Protein AF-A0A7X7EAP0-F1 (afdb_monomer)

pLDDT: mean 94.27, std 4.61, range [60.12, 98.56]

Solvent-accessible surface area (backbone atoms only — not comparable to full-atom values): 9628 Å² total; per-residue (Å²): 131,89,85,70,54,80,52,64,42,66,68,52,45,73,77,35,72,84,71,82,84,89,86,84,89,82,75,98,74,84,81,44,77,55,53,72,67,59,54,48,50,37,53,52,19,35,49,50,40,50,75,74,50,54,79,93,46,47,72,67,37,67,63,43,28,54,51,40,50,54,33,44,75,74,72,43,54,41,88,78,58,58,55,70,37,53,51,52,49,54,38,27,57,73,69,45,78,81,82,87,80,24,37,62,58,43,53,33,50,26,52,12,45,67,65,49,38,81,62,85,87,79,68,74,93,73,54,92,62,63,48,69,51,67,83,54,79,43,79,51,87,40,62,55,91,97,53,88,57,82,41,55,51,72,98

Radius of gyration: 16.99 Å; Cα c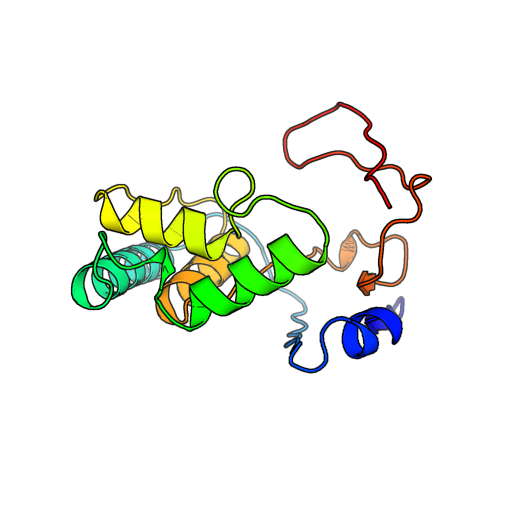ontacts (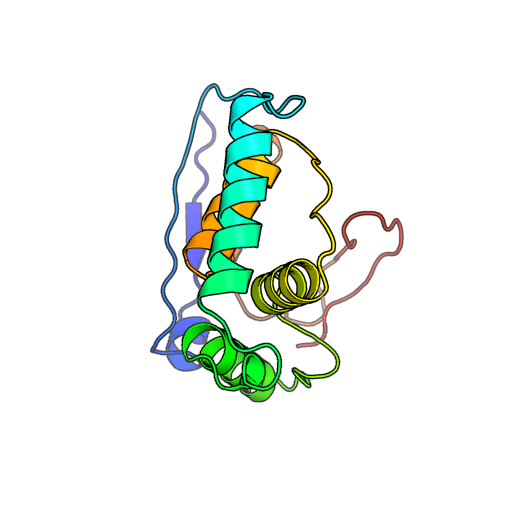8 Å, |Δi|>4): 165; chains: 1; bounding box: 39×38×49 Å

Sequence (155 aa):
MQHYSYSVSPDIFERFPGYVRGVVIAHDVTNGPSPADLVQLMREAEESVRARVDPQQIAEEPRIKSWREAYRAFGAKPSEYRSSVEAMARRALRGDQLPSISALVDLGNVMSLRHLLPAGAHAIDLLNGDIELRLATGEEDFVAFGSEELEHPLP

Secondary structure (DSSP, 8-state):
-----EEE-HHHHHH-TT---------S----SPPHHHHHHHHHHHHHHHHHS-TTTTTTSHHHHHHHHHHHHTT--TTTS--HHHHHHHHHHTTPPPPP--HHHHHHHHHHHHHT-------GGG-SS-EEE----S---EE-TT---EE----

Mean predicted aligned error: 3.64 Å

Foldseek 3Di:
DDDAAEEEDVVCCVLVVPDDDDDDDDPPDDKAFADPVLLVLQVVLLVVLLVPPDLVCLCVPPLQVSVCVVCVSVPHHCVVVPDPLSVLSNCSNVVHGDDGDIHVVSNQSSCCSNPVHHDDDDDPVPDPHYHYHDDFPQPDFDADVPGPDTGGDDD

Structure (mmCIF, N/CA/C/O backbone):
data_AF-A0A7X7EAP0-F1
#
_entry.id   AF-A0A7X7EAP0-F1
#
loop_
_atom_site.group_PDB
_atom_site.id
_atom_site.type_symbol
_atom_site.label_atom_id
_atom_site.label_alt_id
_atom_site.label_comp_id
_atom_site.label_asym_id
_atom_site.label_entity_id
_atom_site.label_seq_id
_atom_site.pdbx_PDB_ins_code
_atom_site.Cartn_x
_atom_site.Cartn_y
_atom_site.Cartn_z
_atom_site.occupancy
_atom_site.B_iso_or_equiv
_atom_site.auth_seq_id
_atom_site.auth_comp_id
_atom_site.auth_asym_id
_atom_site.auth_atom_id
_atom_site.pdbx_PDB_model_num
ATOM 1 N N . MET A 1 1 ? 2.384 2.555 -29.711 1.00 60.12 1 MET A N 1
ATOM 2 C CA . MET A 1 1 ? 2.295 2.482 -28.239 1.00 60.12 1 MET A CA 1
ATOM 3 C C . MET A 1 1 ? 3.468 1.662 -27.759 1.00 60.12 1 MET A C 1
ATOM 5 O O . MET A 1 1 ? 3.753 0.651 -28.389 1.00 60.12 1 MET A O 1
ATOM 9 N N . GLN A 1 2 ? 4.174 2.111 -26.724 1.00 68.12 2 GLN A N 1
ATOM 10 C CA . GLN A 1 2 ? 5.086 1.216 -26.014 1.00 68.12 2 GLN A CA 1
ATOM 11 C C . GLN A 1 2 ? 4.233 0.177 -25.277 1.00 68.12 2 GLN A C 1
ATOM 13 O O . GLN A 1 2 ? 3.155 0.504 -24.782 1.00 68.12 2 GLN A O 1
ATOM 18 N N . HIS A 1 3 ? 4.660 -1.080 -25.308 1.00 79.44 3 HIS A N 1
ATOM 19 C CA . HIS A 1 3 ? 4.011 -2.162 -24.578 1.00 79.44 3 HIS A CA 1
ATOM 20 C C . HIS A 1 3 ? 4.833 -2.394 -23.317 1.00 79.44 3 HIS A C 1
ATOM 22 O O . HIS A 1 3 ? 6.015 -2.700 -23.433 1.00 79.44 3 HIS A O 1
ATOM 28 N N . TYR A 1 4 ? 4.206 -2.246 -22.154 1.00 86.75 4 TYR A N 1
ATOM 29 C CA . TYR A 1 4 ? 4.800 -2.607 -20.872 1.00 86.75 4 TYR A CA 1
ATOM 30 C C . TYR A 1 4 ? 4.184 -3.913 -20.392 1.00 86.75 4 TYR A C 1
ATOM 32 O O . TYR A 1 4 ? 2.968 -4.110 -20.503 1.00 86.75 4 TYR A O 1
ATOM 40 N N . SER A 1 5 ? 5.010 -4.793 -19.846 1.00 91.62 5 SER A N 1
ATOM 41 C CA . SER A 1 5 ? 4.551 -5.959 -19.108 1.00 91.62 5 SER A CA 1
ATOM 42 C C . SER A 1 5 ? 4.492 -5.659 -17.606 1.00 91.62 5 SER A C 1
ATOM 44 O O . SER A 1 5 ? 5.225 -4.819 -17.078 1.00 91.62 5 SER A O 1
ATOM 46 N N . TYR A 1 6 ? 3.554 -6.317 -16.925 1.00 93.75 6 TYR A N 1
ATOM 47 C CA . TYR A 1 6 ? 3.476 -6.345 -15.469 1.00 93.75 6 TYR A CA 1
ATOM 48 C C . TYR A 1 6 ? 3.592 -7.799 -15.022 1.00 93.75 6 TYR A C 1
ATOM 50 O O . TYR A 1 6 ? 2.731 -8.614 -15.369 1.00 93.75 6 TYR A O 1
ATOM 58 N N . SER A 1 7 ? 4.626 -8.122 -14.252 1.00 95.81 7 SER A N 1
ATOM 59 C CA . SER A 1 7 ? 4.870 -9.466 -13.734 1.00 95.81 7 SER A CA 1
ATOM 60 C C . SER A 1 7 ? 5.062 -9.472 -12.217 1.00 95.81 7 SER A C 1
ATOM 62 O O . SER A 1 7 ? 5.301 -8.458 -11.558 1.00 95.81 7 SER A O 1
ATOM 64 N N . VAL A 1 8 ? 4.923 -10.661 -11.642 1.00 97.12 8 VAL A N 1
ATOM 65 C CA . VAL A 1 8 ? 5.332 -10.964 -10.273 1.00 97.12 8 VAL A CA 1
ATOM 66 C C . VAL A 1 8 ? 6.234 -12.182 -10.378 1.00 97.12 8 VAL A C 1
ATOM 68 O O . VAL A 1 8 ? 5.819 -13.188 -10.958 1.00 97.12 8 VAL A O 1
ATOM 71 N N . SER A 1 9 ? 7.453 -12.082 -9.851 1.00 97.50 9 SER A N 1
ATOM 72 C CA . SER A 1 9 ? 8.419 -13.177 -9.893 1.00 97.50 9 SER A CA 1
ATOM 73 C C . SER A 1 9 ? 7.839 -14.433 -9.217 1.00 97.50 9 SER A C 1
ATOM 75 O O . SER A 1 9 ? 7.209 -14.310 -8.158 1.00 97.50 9 SER A O 1
ATOM 77 N N . PRO A 1 10 ? 8.052 -15.641 -9.781 1.00 97.12 10 PRO A N 1
ATOM 78 C CA . PRO A 1 10 ? 7.636 -16.903 -9.167 1.00 97.12 10 PRO A CA 1
ATOM 79 C C . PRO A 1 10 ? 8.084 -17.053 -7.707 1.00 97.12 10 PRO A C 1
ATOM 81 O O . PRO A 1 10 ? 7.294 -17.509 -6.880 1.00 97.12 10 PRO A O 1
ATOM 84 N N . ASP A 1 11 ? 9.281 -16.566 -7.367 1.00 95.81 11 ASP A N 1
ATOM 85 C CA . ASP A 1 11 ? 9.861 -16.622 -6.018 1.00 95.81 11 ASP A CA 1
ATOM 86 C C . ASP A 1 11 ? 8.958 -15.962 -4.961 1.00 95.81 11 ASP A C 1
ATOM 88 O O . ASP A 1 11 ? 8.929 -16.365 -3.794 1.00 95.81 11 ASP A O 1
ATOM 92 N N . ILE A 1 12 ? 8.175 -14.949 -5.359 1.00 96.56 12 ILE A N 1
ATOM 93 C CA . ILE A 1 12 ? 7.208 -14.294 -4.473 1.00 96.56 12 ILE A CA 1
ATOM 94 C C . ILE A 1 12 ? 6.082 -15.257 -4.108 1.00 96.56 12 ILE A C 1
ATOM 96 O O . ILE A 1 12 ? 5.681 -15.293 -2.949 1.00 96.56 12 ILE A O 1
ATOM 100 N N . PHE A 1 13 ? 5.582 -16.053 -5.052 1.00 96.44 13 PHE A N 1
ATOM 101 C CA . PHE A 1 13 ? 4.530 -17.035 -4.783 1.00 96.44 13 PHE A CA 1
ATOM 102 C C . PHE A 1 13 ? 5.065 -18.270 -4.058 1.00 96.44 13 PHE A C 1
ATOM 104 O O . PHE A 1 13 ? 4.348 -18.852 -3.249 1.00 96.44 13 PHE A O 1
ATOM 111 N N . GLU A 1 14 ? 6.323 -18.646 -4.287 1.00 95.31 14 GLU A N 1
ATOM 112 C CA . GLU A 1 14 ? 6.978 -19.700 -3.508 1.00 95.31 14 GLU A CA 1
ATOM 113 C C . GLU A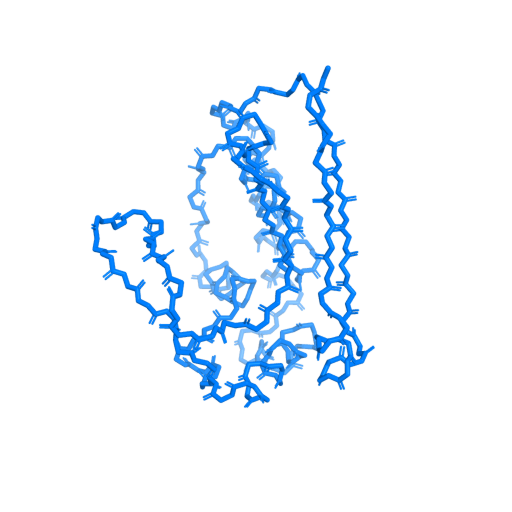 1 14 ? 7.111 -19.299 -2.034 1.00 95.31 14 GLU A C 1
ATOM 115 O O . GLU A 1 14 ? 6.780 -20.077 -1.137 1.00 95.31 14 GLU A O 1
ATOM 120 N N . ARG A 1 15 ? 7.536 -18.056 -1.769 1.00 94.06 15 ARG A N 1
ATOM 121 C CA . ARG A 1 15 ? 7.701 -17.535 -0.405 1.00 94.06 15 ARG A CA 1
ATOM 122 C C . ARG A 1 15 ? 6.380 -17.123 0.247 1.00 94.06 15 ARG A C 1
ATOM 124 O O . ARG A 1 15 ? 6.216 -17.276 1.458 1.00 94.06 15 ARG A O 1
ATOM 131 N N . PHE A 1 16 ? 5.437 -16.609 -0.538 1.00 95.38 16 PHE A N 1
ATOM 132 C CA . PHE A 1 16 ? 4.137 -16.106 -0.095 1.00 95.38 16 PHE A CA 1
ATOM 133 C C . PHE A 1 16 ? 3.000 -16.695 -0.952 1.00 95.38 16 PHE A C 1
ATOM 135 O O . PHE A 1 16 ? 2.379 -15.976 -1.737 1.00 95.38 16 PHE A O 1
ATOM 142 N N . PRO A 1 17 ? 2.654 -17.984 -0.779 1.00 94.69 17 PRO A N 1
ATOM 143 C CA . PRO A 1 17 ? 1.675 -18.658 -1.639 1.00 94.69 17 PRO A CA 1
ATOM 144 C C . PRO A 1 17 ? 0.262 -18.064 -1.585 1.00 94.69 17 PRO A C 1
ATOM 146 O O . PRO A 1 17 ? -0.531 -18.257 -2.501 1.00 94.69 17 PRO A O 1
ATOM 149 N N . GLY A 1 18 ? -0.063 -17.330 -0.517 1.00 93.31 18 GLY A N 1
ATOM 150 C CA . GLY A 1 18 ? -1.323 -16.596 -0.386 1.00 93.31 18 GLY A CA 1
ATOM 151 C C . GLY A 1 18 ? -1.308 -15.188 -0.990 1.00 93.31 18 GLY A C 1
ATOM 152 O O . GLY A 1 18 ? -2.286 -14.461 -0.819 1.00 93.31 18 GLY A O 1
ATOM 153 N N . TYR A 1 19 ? -0.212 -14.760 -1.628 1.00 95.50 19 TYR A N 1
ATOM 154 C CA . TYR A 1 19 ? -0.116 -13.427 -2.214 1.00 95.50 19 TYR A CA 1
ATOM 155 C C . TYR A 1 19 ? -1.068 -13.284 -3.402 1.00 95.50 19 TYR A C 1
ATOM 157 O O . TYR A 1 19 ? -1.066 -14.085 -4.334 1.00 95.50 19 TYR A O 1
ATOM 165 N N . VAL A 1 20 ? -1.866 -12.218 -3.377 1.00 94.38 20 VAL A N 1
ATOM 166 C CA . VAL A 1 20 ? -2.788 -11.867 -4.455 1.00 94.38 20 VAL A CA 1
ATOM 167 C C . VAL A 1 20 ? -2.542 -10.419 -4.848 1.00 94.38 20 VAL A C 1
ATOM 169 O O . VAL A 1 20 ? -2.514 -9.529 -3.995 1.00 94.38 20 VAL A O 1
ATOM 172 N N . ARG A 1 21 ? -2.412 -10.175 -6.154 1.00 93.88 21 ARG A N 1
ATOM 173 C CA . ARG A 1 21 ? -2.267 -8.838 -6.731 1.00 93.88 21 ARG A CA 1
ATOM 174 C C . ARG A 1 21 ? -3.401 -8.560 -7.708 1.00 93.88 21 ARG A C 1
ATOM 176 O O . ARG A 1 21 ? -3.592 -9.294 -8.670 1.00 93.88 21 ARG A O 1
ATOM 183 N N . GLY A 1 22 ? -4.124 -7.471 -7.468 1.00 93.88 22 GLY A N 1
ATOM 184 C CA . GLY A 1 22 ? -5.005 -6.859 -8.459 1.00 93.88 22 GLY A CA 1
ATOM 185 C C . GLY A 1 22 ? -4.263 -5.763 -9.219 1.00 93.88 22 GLY A C 1
ATOM 186 O O . GLY A 1 22 ? -3.486 -5.016 -8.621 1.00 93.88 22 GLY A O 1
ATOM 187 N N . VAL A 1 23 ? -4.506 -5.659 -10.524 1.00 93.25 23 VAL A N 1
ATOM 188 C CA . VAL A 1 23 ? -3.970 -4.588 -11.372 1.00 93.25 23 VAL A CA 1
ATOM 189 C C . VAL A 1 23 ? -5.118 -3.974 -12.156 1.00 93.25 23 VAL A C 1
ATOM 191 O O . VAL A 1 23 ? -5.913 -4.685 -12.767 1.00 93.25 23 VAL A O 1
ATOM 194 N N . VAL A 1 24 ? -5.198 -2.647 -12.127 1.00 93.44 24 VAL A N 1
ATOM 195 C CA . VAL A 1 24 ? -6.113 -1.858 -12.951 1.00 93.44 24 VAL A CA 1
ATOM 196 C C . VAL A 1 24 ? -5.257 -0.920 -13.784 1.00 93.44 24 VAL A C 1
ATOM 198 O O . VAL A 1 24 ? -4.428 -0.196 -13.237 1.00 93.44 24 VAL A O 1
ATOM 201 N N . ILE A 1 25 ? -5.457 -0.949 -15.098 1.00 92.50 25 ILE A N 1
ATOM 202 C CA . ILE A 1 25 ? -4.795 -0.045 -16.035 1.00 92.50 25 ILE A CA 1
ATOM 203 C C . ILE A 1 25 ? -5.830 0.984 -16.474 1.00 92.50 25 ILE A C 1
ATOM 205 O O . ILE A 1 25 ? -6.886 0.622 -16.993 1.00 92.50 25 ILE A O 1
ATOM 209 N N . ALA A 1 26 ? -5.521 2.257 -16.256 1.00 92.31 26 ALA A N 1
ATOM 210 C CA . ALA A 1 26 ? -6.343 3.372 -16.692 1.00 92.31 26 ALA A CA 1
ATOM 211 C C . ALA A 1 26 ? -5.543 4.230 -17.675 1.00 92.31 26 ALA A C 1
ATOM 213 O O . ALA A 1 26 ? -4.380 4.539 -17.426 1.00 92.31 26 ALA A O 1
ATOM 214 N N . HIS A 1 27 ? -6.178 4.596 -18.784 1.00 92.06 27 HIS A N 1
ATOM 215 C CA . HIS A 1 27 ? -5.618 5.478 -19.805 1.00 92.06 27 HIS A CA 1
ATOM 216 C C . HIS A 1 27 ? -6.377 6.802 -19.796 1.00 92.06 27 HIS A C 1
ATOM 218 O O . HIS A 1 27 ? -7.513 6.855 -19.323 1.00 92.06 27 HIS A O 1
ATOM 224 N N . ASP A 1 28 ? -5.739 7.853 -20.310 1.00 92.56 28 ASP A N 1
ATOM 225 C CA . ASP A 1 28 ? -6.340 9.184 -20.455 1.00 92.56 28 ASP A CA 1
ATOM 226 C C . ASP A 1 28 ? -6.882 9.758 -19.132 1.00 92.56 28 ASP A C 1
ATOM 228 O O . ASP A 1 28 ? -7.875 10.486 -19.088 1.00 92.56 28 ASP A O 1
ATOM 232 N N . VAL A 1 29 ? -6.208 9.427 -18.026 1.00 92.50 29 VAL A N 1
ATOM 233 C CA . VAL A 1 29 ? -6.514 9.943 -16.690 1.00 92.50 29 VAL A CA 1
ATOM 234 C C . VAL A 1 29 ? -5.669 11.171 -16.380 1.00 92.50 29 VAL A C 1
ATOM 236 O O . VAL A 1 29 ? -4.483 11.227 -16.687 1.00 92.50 29 VAL A O 1
ATOM 239 N N . THR A 1 30 ? -6.273 12.158 -15.722 1.00 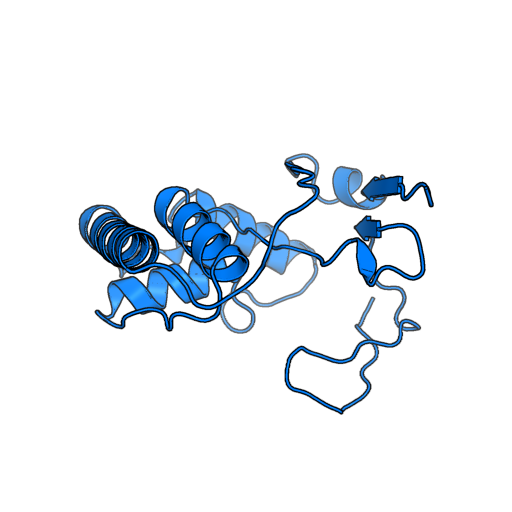90.56 30 THR A N 1
ATOM 240 C CA . THR A 1 30 ? -5.554 13.326 -15.200 1.00 90.56 30 THR A CA 1
ATOM 241 C C . THR A 1 30 ? -5.424 13.202 -13.690 1.00 90.56 30 THR A C 1
ATOM 243 O O . THR A 1 30 ? -6.424 13.019 -12.996 1.00 90.56 30 THR A O 1
ATOM 246 N N . ASN A 1 31 ? -4.202 13.329 -13.170 1.00 94.38 31 ASN A N 1
ATOM 247 C CA . ASN A 1 31 ? -3.963 13.370 -11.732 1.00 94.38 31 ASN A CA 1
ATOM 248 C C . ASN A 1 31 ? -3.802 14.821 -11.263 1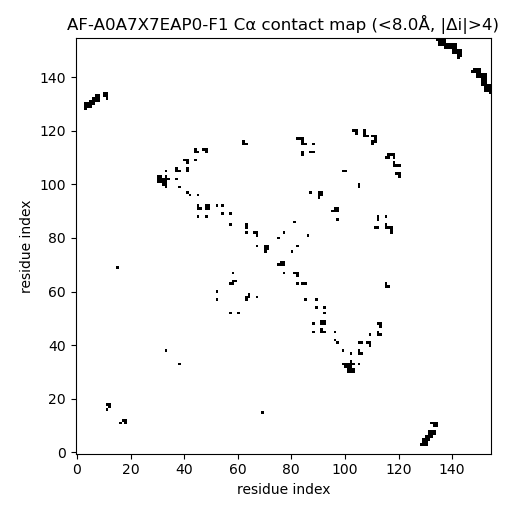.00 94.38 31 ASN A C 1
ATOM 250 O O . ASN A 1 31 ? -2.741 15.419 -11.422 1.00 94.38 31 ASN A O 1
ATOM 254 N N . GLY A 1 32 ? -4.874 15.393 -10.719 1.00 95.06 32 GLY A N 1
ATOM 255 C CA . GLY A 1 32 ? -4.897 16.751 -10.175 1.00 95.06 32 GLY A CA 1
ATOM 256 C C . GLY A 1 32 ? -5.249 16.780 -8.686 1.00 95.06 32 GLY A C 1
ATOM 257 O O . GLY A 1 32 ? -5.248 15.733 -8.031 1.00 95.06 32 GLY A O 1
ATOM 258 N N . PRO A 1 33 ? -5.579 17.963 -8.141 1.00 97.62 33 PRO A N 1
ATOM 259 C CA . PRO A 1 33 ? -6.149 18.081 -6.804 1.00 97.62 33 PRO A CA 1
ATOM 260 C C . PRO A 1 33 ? -7.396 17.207 -6.654 1.00 97.62 33 PRO A C 1
ATOM 262 O O . PRO A 1 33 ? -8.189 17.079 -7.589 1.00 97.62 33 PRO A O 1
ATOM 265 N N . SER A 1 34 ? -7.579 16.622 -5.475 1.00 97.75 34 SER A N 1
ATOM 266 C CA . SER A 1 34 ? -8.734 15.769 -5.204 1.00 97.75 34 SER A CA 1
ATOM 267 C C . SER A 1 34 ? -10.031 16.580 -5.182 1.00 97.75 34 SER A C 1
ATOM 269 O O . SER A 1 34 ? -10.117 17.579 -4.459 1.00 97.75 34 SER A O 1
ATOM 271 N N . PRO A 1 35 ? -11.059 16.156 -5.933 1.00 97.44 35 PRO A N 1
ATOM 272 C CA . PRO A 1 35 ? -12.393 16.735 -5.841 1.00 97.44 35 PRO A CA 1
ATOM 273 C C . PRO A 1 35 ? -12.985 16.617 -4.426 1.00 97.44 35 PRO A C 1
ATOM 275 O O . PRO A 1 35 ? -12.641 15.714 -3.661 1.00 97.44 35 PRO A O 1
ATOM 278 N N . ALA A 1 36 ? -13.884 17.537 -4.064 1.00 98.06 36 ALA A N 1
ATOM 279 C CA . ALA A 1 36 ? -14.433 17.616 -2.707 1.00 98.06 36 ALA A CA 1
ATOM 280 C C . ALA A 1 36 ? -15.217 16.356 -2.293 1.00 98.06 36 ALA A C 1
ATOM 282 O O . ALA A 1 36 ? -15.153 15.943 -1.138 1.00 98.06 36 ALA A O 1
ATOM 283 N N . ASP A 1 37 ? -15.918 15.726 -3.234 1.00 98.19 37 ASP A N 1
ATOM 284 C CA . ASP A 1 37 ? -16.607 14.451 -3.035 1.00 98.19 37 ASP A CA 1
ATOM 285 C C . ASP A 1 37 ? -15.620 13.306 -2.768 1.00 98.19 37 ASP A C 1
ATOM 287 O O . ASP A 1 37 ? -15.841 12.518 -1.854 1.00 98.19 37 ASP A O 1
ATOM 291 N N . LEU A 1 38 ? -14.483 13.249 -3.466 1.00 98.25 38 LEU A N 1
ATOM 292 C CA . LEU A 1 38 ? -13.434 12.268 -3.180 1.00 98.25 38 LEU A CA 1
ATOM 293 C C . LEU A 1 38 ? -12.823 12.465 -1.786 1.00 98.25 38 LEU A C 1
ATOM 295 O O . LEU A 1 38 ? -12.618 11.494 -1.053 1.00 98.25 38 LEU A O 1
ATOM 299 N N . VAL A 1 39 ? -12.570 13.714 -1.388 1.00 98.31 39 VAL A N 1
ATOM 300 C CA . VAL A 1 39 ? -12.100 14.016 -0.028 1.00 98.31 39 VAL A CA 1
ATOM 301 C C . VAL A 1 39 ? -13.144 13.583 1.003 1.00 98.31 39 VAL A C 1
ATOM 303 O O . VAL A 1 39 ? -12.786 12.979 2.013 1.00 98.31 39 VAL A O 1
ATOM 306 N N . GLN A 1 40 ? -14.431 13.810 0.736 1.00 98.44 40 GLN A N 1
ATOM 307 C CA . GLN A 1 40 ? -15.515 13.348 1.601 1.00 98.44 40 GLN A CA 1
ATOM 308 C C . GLN A 1 40 ? -15.549 11.814 1.712 1.00 98.44 40 GLN A C 1
ATOM 310 O O . GLN A 1 40 ? -15.622 11.289 2.823 1.00 98.44 40 GLN A O 1
ATOM 315 N N . LEU A 1 41 ? -15.377 11.081 0.604 1.00 98.56 41 LEU A N 1
ATOM 316 C CA . LEU A 1 41 ? -15.271 9.614 0.617 1.00 98.56 41 LEU A CA 1
ATOM 317 C C . LEU A 1 41 ? -14.082 9.125 1.462 1.00 98.56 41 LEU A C 1
ATOM 319 O O . LEU A 1 41 ? -14.160 8.051 2.066 1.00 98.56 41 LEU A O 1
ATOM 323 N N . MET A 1 42 ? -12.988 9.894 1.519 1.00 98.31 42 MET A N 1
ATOM 324 C CA . MET A 1 42 ? -11.843 9.605 2.388 1.00 98.31 42 MET A CA 1
ATOM 325 C C . MET A 1 42 ? -12.192 9.802 3.866 1.00 98.31 42 MET A C 1
ATOM 327 O O . MET A 1 42 ? -11.853 8.939 4.676 1.00 98.31 42 MET A O 1
ATOM 331 N N . ARG A 1 43 ? -12.938 10.858 4.218 1.00 98.38 43 ARG A N 1
ATOM 332 C CA . ARG A 1 43 ? -13.435 11.067 5.592 1.00 98.38 43 ARG A CA 1
ATOM 333 C C . ARG A 1 43 ? -14.376 9.952 6.037 1.00 98.38 43 ARG A C 1
ATOM 335 O O . ARG A 1 43 ? -14.209 9.405 7.125 1.00 98.38 43 ARG A O 1
ATOM 342 N N . GLU A 1 44 ? -15.280 9.526 5.165 1.00 98.38 44 GLU A N 1
ATOM 343 C CA . GLU A 1 44 ? -16.159 8.380 5.421 1.00 98.38 44 GLU A CA 1
ATOM 344 C C . GLU A 1 44 ? -15.372 7.074 5.598 1.00 98.38 44 GLU A C 1
ATOM 346 O O . GLU A 1 44 ? -15.707 6.242 6.442 1.00 98.38 44 GLU A O 1
ATOM 351 N N . ALA A 1 45 ? -14.298 6.871 4.828 1.00 98.38 45 ALA A N 1
ATOM 352 C CA . ALA A 1 45 ? -13.445 5.696 4.974 1.00 98.38 45 ALA A CA 1
ATOM 353 C C . ALA A 1 45 ? -12.703 5.687 6.325 1.00 98.38 45 ALA A C 1
ATOM 355 O O . ALA A 1 45 ? -12.604 4.639 6.965 1.00 98.38 45 ALA A O 1
ATOM 356 N N . GLU A 1 46 ? -12.231 6.845 6.793 1.00 98.50 46 GLU A N 1
ATOM 357 C CA . GLU A 1 46 ? -11.639 7.009 8.128 1.00 98.50 46 GLU A CA 1
ATOM 358 C C . GLU A 1 46 ? -12.654 6.727 9.244 1.00 98.50 46 GLU A C 1
ATOM 360 O O . GLU A 1 46 ? -12.338 6.053 10.225 1.00 98.50 46 GLU A O 1
ATOM 365 N N . GLU A 1 47 ? -13.885 7.227 9.112 1.00 98.00 47 GLU A N 1
ATOM 366 C CA . GLU A 1 47 ? -14.990 6.934 10.035 1.00 98.00 47 GLU A CA 1
ATOM 367 C C . GLU A 1 47 ? -15.353 5.449 10.043 1.00 98.00 47 GLU A C 1
ATOM 369 O O . GLU A 1 47 ? -15.489 4.858 11.112 1.00 98.00 47 GLU A O 1
ATOM 374 N N . SER A 1 48 ? -15.420 4.814 8.872 1.00 96.94 48 SER A N 1
ATOM 375 C CA . SER A 1 48 ? -15.671 3.378 8.753 1.00 96.94 48 SER A CA 1
ATOM 376 C C . SER A 1 48 ? -14.626 2.557 9.505 1.00 96.94 48 SER A C 1
ATOM 378 O O . SER A 1 48 ? -14.985 1.624 10.221 1.00 96.94 48 SER A O 1
ATOM 380 N N . VAL A 1 49 ? -13.339 2.910 9.390 1.00 97.75 49 VAL A N 1
ATOM 381 C CA . VAL A 1 49 ? -12.267 2.258 10.158 1.00 97.75 49 VAL A CA 1
ATOM 382 C C . VAL A 1 49 ? -12.470 2.466 11.659 1.00 97.75 49 VAL A C 1
ATOM 384 O O . VAL A 1 49 ? -12.438 1.486 12.399 1.00 97.75 49 VAL A O 1
ATOM 387 N N . ARG A 1 50 ? -12.747 3.700 12.104 1.00 96.88 50 ARG A N 1
ATOM 388 C CA . ARG A 1 50 ? -13.017 4.015 13.520 1.00 96.88 50 ARG A CA 1
ATOM 389 C C . ARG A 1 50 ? -14.204 3.244 14.097 1.00 96.88 50 ARG A C 1
ATOM 391 O O . ARG A 1 50 ? -14.172 2.879 15.264 1.00 96.88 50 ARG A O 1
ATOM 398 N N . ALA A 1 51 ? -15.230 2.993 13.291 1.00 96.00 51 ALA A N 1
ATOM 399 C CA . ALA A 1 51 ? -16.434 2.296 13.729 1.00 96.00 51 ALA A CA 1
ATOM 400 C C . ALA A 1 51 ? -16.261 0.772 13.837 1.00 96.00 51 ALA A C 1
ATOM 402 O O . ALA A 1 51 ? -16.987 0.138 14.599 1.00 96.00 51 ALA A O 1
ATOM 403 N N . ARG A 1 52 ? -15.347 0.170 13.061 1.00 95.50 52 ARG A N 1
ATOM 404 C CA . ARG A 1 52 ? -15.263 -1.297 12.913 1.00 95.50 52 ARG A CA 1
ATOM 405 C C . ARG A 1 52 ? -13.957 -1.933 13.375 1.00 95.50 52 ARG A C 1
ATOM 407 O O . ARG A 1 52 ? -13.898 -3.155 13.445 1.00 95.50 52 ARG A O 1
ATOM 414 N N . VAL A 1 53 ? -12.910 -1.146 13.619 1.00 96.00 53 VAL A N 1
ATOM 415 C CA . VAL A 1 53 ? -11.601 -1.650 14.051 1.00 96.00 53 VAL A CA 1
ATOM 416 C C . VAL A 1 53 ? -11.345 -1.209 15.482 1.00 96.00 53 VAL A C 1
ATOM 418 O O . VAL A 1 53 ? -11.350 -0.019 15.781 1.00 96.00 53 VAL A O 1
ATOM 421 N N . ASP A 1 54 ? -11.072 -2.174 16.353 1.00 95.38 54 ASP A N 1
ATOM 422 C CA . ASP A 1 54 ? -10.629 -1.911 17.717 1.00 95.38 54 ASP A CA 1
ATOM 423 C C . ASP A 1 54 ? -9.164 -1.398 17.693 1.00 95.38 54 ASP A C 1
ATOM 425 O O . ASP A 1 54 ? -8.266 -2.108 17.215 1.00 95.38 54 ASP A O 1
ATOM 429 N N . PRO A 1 55 ? -8.879 -0.176 18.195 1.00 93.81 55 PRO A N 1
ATOM 430 C CA . PRO A 1 55 ? -7.525 0.376 18.242 1.00 93.81 55 PRO A CA 1
ATOM 431 C C . PRO A 1 55 ? -6.508 -0.486 18.997 1.00 93.81 55 PRO A C 1
ATOM 433 O O . PRO A 1 55 ? -5.327 -0.503 18.631 1.00 93.81 55 PRO A O 1
ATOM 436 N N . GLN A 1 56 ? -6.940 -1.190 20.042 1.00 94.31 56 GLN A N 1
ATOM 437 C CA . GLN A 1 56 ? -6.113 -2.083 20.843 1.00 94.31 56 GLN A CA 1
ATOM 438 C C . GLN A 1 56 ? -5.843 -3.408 20.116 1.00 94.31 56 GLN A C 1
ATOM 440 O O . GLN A 1 56 ? -4.801 -4.023 20.350 1.00 94.31 56 GLN A O 1
ATOM 445 N N . GLN A 1 57 ? -6.723 -3.821 19.198 1.00 95.00 57 GLN A N 1
ATOM 446 C CA . GLN A 1 57 ? -6.622 -5.099 18.480 1.00 95.00 57 GLN A CA 1
ATOM 447 C C . GLN A 1 57 ? -6.243 -4.982 16.998 1.00 95.00 57 GLN A C 1
ATOM 449 O O . GLN A 1 57 ? -6.133 -5.998 16.322 1.00 95.00 57 GLN A O 1
ATOM 454 N N . ILE A 1 58 ? -5.953 -3.787 16.475 1.00 95.62 58 ILE A N 1
ATOM 455 C CA . ILE A 1 58 ? -5.578 -3.596 15.058 1.00 95.62 58 ILE A CA 1
ATOM 456 C C . ILE A 1 58 ? -4.422 -4.495 14.577 1.00 95.62 58 ILE A C 1
ATOM 458 O O . ILE A 1 58 ? -4.363 -4.839 13.403 1.00 95.62 58 ILE A O 1
ATOM 462 N N . ALA A 1 59 ? -3.492 -4.893 15.452 1.00 95.38 59 ALA A N 1
ATOM 463 C CA . ALA A 1 59 ? -2.413 -5.809 15.070 1.00 95.38 59 ALA A CA 1
ATOM 464 C C . ALA A 1 59 ? -2.902 -7.251 14.814 1.00 95.38 59 ALA A C 1
ATOM 466 O O . ALA A 1 59 ? -2.235 -7.986 14.086 1.00 95.38 59 ALA A O 1
ATOM 467 N N . GLU A 1 60 ? -4.042 -7.625 15.400 1.00 96.12 60 GLU A N 1
ATOM 468 C CA . GLU A 1 60 ? -4.701 -8.927 15.254 1.00 96.12 60 GLU A CA 1
ATOM 469 C C . GLU A 1 60 ? -5.829 -8.916 14.213 1.00 96.12 60 GLU A C 1
ATOM 471 O O . GLU A 1 60 ? -6.297 -9.987 13.830 1.00 96.12 60 GLU A O 1
ATOM 476 N N . GLU A 1 61 ? -6.234 -7.741 13.714 1.00 96.62 61 GLU A N 1
ATOM 477 C CA . GLU A 1 61 ? -7.151 -7.625 12.576 1.00 96.62 61 GLU A CA 1
ATOM 478 C C . GLU A 1 61 ? -6.623 -8.485 11.412 1.00 96.62 61 GLU A C 1
ATOM 480 O O . GLU A 1 61 ? -5.501 -8.235 10.955 1.00 96.62 61 GLU A O 1
ATOM 485 N N . PRO A 1 62 ? -7.385 -9.476 10.902 1.00 95.69 62 PRO A N 1
ATOM 486 C CA . PRO A 1 62 ? -6.856 -10.495 9.994 1.00 95.69 62 PRO A CA 1
ATOM 487 C C . PRO A 1 62 ? -6.106 -9.939 8.782 1.00 95.69 62 PRO A C 1
ATOM 489 O O . PRO A 1 62 ? -5.055 -10.456 8.406 1.00 95.69 62 PRO A O 1
ATOM 492 N N . ARG A 1 63 ? -6.611 -8.841 8.206 1.00 95.44 63 ARG A N 1
ATOM 493 C CA . ARG A 1 63 ? -6.010 -8.187 7.035 1.00 95.44 63 ARG A CA 1
ATOM 494 C C . ARG A 1 63 ? -4.697 -7.479 7.359 1.00 95.44 63 ARG A C 1
ATOM 496 O O . ARG A 1 63 ? -3.817 -7.411 6.515 1.00 95.44 63 ARG A O 1
ATOM 503 N N . ILE A 1 64 ? -4.549 -6.947 8.569 1.00 97.12 64 ILE A N 1
ATOM 504 C CA . ILE A 1 64 ? -3.295 -6.338 9.028 1.00 97.12 64 ILE A CA 1
ATOM 505 C C . ILE A 1 64 ? -2.307 -7.427 9.437 1.00 97.12 64 ILE A C 1
ATOM 507 O O . ILE A 1 64 ? -1.131 -7.374 9.073 1.00 97.12 64 ILE A O 1
ATOM 511 N N . LYS A 1 65 ? -2.789 -8.440 10.158 1.00 96.81 65 LYS A N 1
ATOM 512 C CA . LYS A 1 65 ? -1.991 -9.563 10.639 1.00 96.81 65 LYS A CA 1
ATOM 513 C C . LYS A 1 65 ? -1.283 -10.297 9.503 1.00 96.81 65 LYS A C 1
ATOM 515 O O . LYS A 1 65 ? -0.083 -10.533 9.628 1.00 96.81 65 LYS A O 1
ATOM 520 N N . SER A 1 66 ? -1.963 -10.551 8.382 1.00 95.69 66 SER A N 1
ATOM 521 C CA . SER A 1 66 ? -1.356 -11.196 7.208 1.00 95.69 66 SER A CA 1
ATOM 522 C C . SER A 1 66 ? -0.153 -10.413 6.668 1.00 95.69 66 SER A C 1
ATOM 524 O O . SER A 1 66 ? 0.884 -10.993 6.356 1.00 95.69 66 SER A O 1
ATOM 526 N N . TRP A 1 67 ? -0.238 -9.079 6.628 1.00 95.81 67 TRP A N 1
ATOM 527 C CA . TRP A 1 67 ? 0.895 -8.234 6.237 1.00 95.81 67 TRP A CA 1
ATOM 528 C C . TRP A 1 67 ? 2.005 -8.232 7.281 1.00 95.81 67 TRP A C 1
ATOM 530 O O . TRP A 1 67 ? 3.178 -8.293 6.924 1.00 95.81 67 TRP A O 1
ATOM 540 N N . ARG A 1 68 ? 1.668 -8.220 8.574 1.00 96.62 68 ARG A N 1
ATOM 541 C CA . ARG A 1 68 ? 2.676 -8.340 9.637 1.00 96.62 68 ARG A CA 1
ATOM 542 C C . ARG A 1 68 ? 3.409 -9.682 9.554 1.00 96.62 68 ARG A C 1
ATOM 544 O O . ARG A 1 68 ? 4.598 -9.742 9.843 1.00 96.62 68 ARG A O 1
ATOM 551 N N . GLU A 1 69 ? 2.730 -10.768 9.204 1.00 95.75 69 GLU A N 1
ATOM 552 C CA . GLU A 1 69 ? 3.346 -12.085 8.993 1.00 95.75 69 GLU A CA 1
ATOM 553 C C . GLU A 1 69 ? 4.264 -12.090 7.770 1.00 95.75 69 GLU A C 1
ATOM 555 O O . GLU A 1 69 ? 5.417 -12.499 7.899 1.00 95.75 69 GLU A O 1
ATOM 560 N N . ALA A 1 70 ? 3.817 -11.535 6.639 1.00 94.62 70 ALA A N 1
ATOM 561 C CA . ALA A 1 70 ? 4.660 -11.373 5.455 1.00 94.62 70 ALA A CA 1
ATOM 562 C C . ALA A 1 70 ? 5.940 -10.576 5.766 1.00 94.62 70 ALA A C 1
ATOM 564 O O . ALA A 1 70 ? 7.034 -11.026 5.439 1.00 94.62 70 ALA A O 1
ATOM 565 N N . TYR A 1 71 ? 5.818 -9.455 6.488 1.00 94.12 71 TYR A N 1
ATOM 566 C CA . TYR A 1 71 ? 6.958 -8.624 6.894 1.00 94.12 71 TYR A CA 1
ATOM 567 C C . TYR A 1 71 ? 7.957 -9.385 7.767 1.00 94.12 71 TYR A C 1
ATOM 569 O O . TYR A 1 71 ? 9.160 -9.323 7.519 1.00 94.12 71 TYR A O 1
ATOM 577 N N . ARG A 1 72 ? 7.474 -10.177 8.734 1.00 94.75 72 ARG A N 1
ATOM 578 C CA . ARG A 1 72 ? 8.350 -11.048 9.540 1.00 94.75 72 ARG A CA 1
ATOM 579 C C . ARG A 1 72 ? 9.060 -12.088 8.686 1.00 94.75 72 ARG A C 1
ATOM 581 O O . ARG A 1 72 ? 10.237 -12.347 8.909 1.00 94.75 72 ARG A O 1
ATOM 588 N N . ALA A 1 73 ? 8.361 -12.681 7.723 1.00 92.38 73 ALA A N 1
ATOM 589 C CA . ALA A 1 73 ? 8.917 -13.724 6.870 1.00 92.38 73 ALA A CA 1
ATOM 590 C C . ALA A 1 73 ? 10.035 -13.214 5.945 1.00 92.38 73 ALA A C 1
ATOM 592 O O . ALA A 1 73 ? 10.897 -14.008 5.564 1.00 92.38 73 ALA A O 1
ATOM 593 N N . PHE A 1 74 ? 10.075 -11.911 5.633 1.00 88.00 74 PHE A N 1
ATOM 594 C CA . PHE A 1 74 ? 11.221 -11.267 4.978 1.00 88.00 74 PHE A CA 1
ATOM 595 C C . PHE A 1 74 ? 12.186 -10.536 5.923 1.00 88.00 74 PHE A C 1
ATOM 597 O O . PHE A 1 74 ? 13.051 -9.801 5.470 1.00 88.00 74 PHE A O 1
ATOM 604 N N . GLY A 1 75 ? 12.098 -10.782 7.233 1.00 89.81 75 GLY A N 1
ATOM 605 C CA . GLY A 1 75 ? 13.069 -10.293 8.219 1.00 89.81 75 GLY A CA 1
ATOM 606 C C . GLY A 1 75 ? 12.792 -8.888 8.760 1.00 89.81 75 GLY A C 1
ATOM 607 O O . GLY A 1 75 ? 13.485 -8.441 9.674 1.00 89.81 75 GLY A O 1
ATOM 608 N N . ALA A 1 76 ? 11.751 -8.204 8.281 1.00 92.12 76 ALA A N 1
ATOM 609 C CA . ALA A 1 76 ? 11.342 -6.923 8.836 1.00 92.12 76 ALA A CA 1
ATOM 610 C C . ALA A 1 76 ? 10.600 -7.102 10.165 1.00 92.12 76 ALA A C 1
ATOM 612 O O . ALA A 1 76 ? 9.811 -8.029 10.365 1.00 92.12 76 ALA A O 1
ATOM 613 N N . LYS A 1 77 ? 10.796 -6.154 11.085 1.00 94.38 77 LYS A N 1
ATOM 614 C CA . LYS A 1 77 ? 10.015 -6.066 12.323 1.00 94.38 77 LYS A CA 1
ATOM 615 C C . LYS A 1 77 ? 8.746 -5.246 12.066 1.00 94.38 77 LYS A C 1
ATOM 617 O O . LYS A 1 77 ? 8.848 -4.026 11.947 1.00 94.38 77 LYS A O 1
ATOM 622 N N . PRO A 1 78 ? 7.533 -5.833 12.070 1.00 91.31 78 PRO A N 1
ATOM 623 C CA . PRO A 1 78 ? 6.316 -5.102 11.688 1.00 91.31 78 PRO A CA 1
ATOM 624 C C . PRO A 1 78 ? 5.890 -4.007 12.675 1.00 91.31 78 PRO A C 1
ATOM 626 O O . PRO A 1 78 ? 4.977 -3.228 12.415 1.00 91.31 78 PRO A O 1
ATOM 629 N N . SER A 1 79 ? 6.475 -3.982 13.873 1.00 89.88 79 SER A N 1
ATOM 630 C CA . SER A 1 79 ? 6.303 -2.885 14.829 1.00 89.88 79 SER A CA 1
ATOM 631 C C . SER A 1 79 ? 7.093 -1.634 14.440 1.00 89.88 79 SER A C 1
ATOM 633 O O . SER A 1 79 ? 6.649 -0.536 14.774 1.00 89.88 79 SER A O 1
ATOM 635 N N . GLU A 1 80 ? 8.226 -1.808 13.754 1.00 92.50 80 GLU A N 1
ATOM 636 C CA . GLU A 1 80 ? 9.116 -0.743 13.275 1.00 92.50 80 GLU A CA 1
ATOM 637 C C . GLU A 1 80 ? 8.738 -0.354 11.835 1.00 92.50 80 GLU A C 1
ATOM 639 O O . GLU A 1 80 ? 8.453 0.811 11.565 1.00 92.50 80 GLU A O 1
ATOM 644 N N . TYR A 1 81 ? 8.593 -1.345 10.950 1.00 90.88 81 TYR A N 1
ATOM 645 C CA . TYR A 1 81 ? 8.216 -1.179 9.545 1.00 90.88 81 TYR A CA 1
ATOM 646 C C . TYR A 1 81 ? 6.775 -1.638 9.330 1.00 90.88 81 TYR A C 1
ATOM 648 O O . TYR A 1 81 ? 6.501 -2.814 9.098 1.00 90.88 81 TYR A O 1
ATOM 656 N N . ARG A 1 82 ? 5.823 -0.714 9.455 1.00 94.25 82 ARG A N 1
ATOM 657 C CA . ARG A 1 82 ? 4.400 -1.018 9.246 1.00 94.25 82 ARG A CA 1
ATOM 658 C C . ARG A 1 82 ? 4.066 -1.026 7.760 1.00 94.25 82 ARG A C 1
ATOM 660 O O . ARG A 1 82 ? 4.588 -0.210 7.003 1.00 94.25 82 ARG A O 1
ATOM 667 N N . SER A 1 83 ? 3.128 -1.882 7.361 1.00 95.31 83 SER A N 1
ATOM 668 C CA . SER A 1 83 ? 2.493 -1.736 6.053 1.00 95.31 83 SER A CA 1
ATOM 669 C C . SER A 1 83 ? 1.755 -0.397 5.974 1.00 95.31 83 SER A C 1
ATOM 671 O O . SER A 1 83 ? 1.279 0.130 6.989 1.00 95.31 83 SER A O 1
ATOM 673 N N . SER A 1 84 ? 1.642 0.155 4.764 1.00 94.94 84 SER A N 1
ATOM 674 C CA . SER A 1 84 ? 0.966 1.439 4.536 1.00 94.94 84 SER A CA 1
ATOM 675 C C . SER A 1 84 ? -0.451 1.435 5.110 1.00 94.94 84 SER A C 1
ATOM 677 O O . SER A 1 84 ? -0.857 2.378 5.786 1.00 94.94 84 SER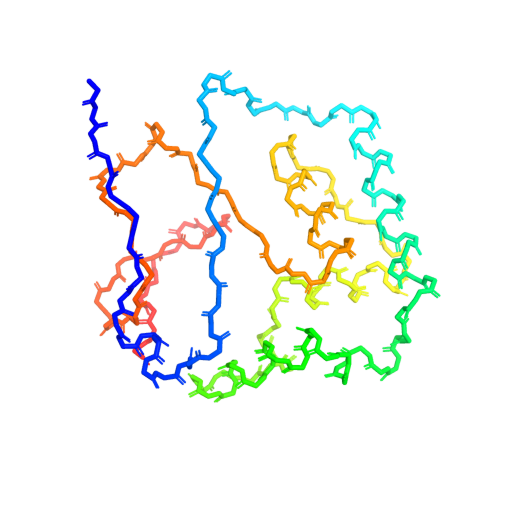 A O 1
ATOM 679 N N . VAL A 1 85 ? -1.182 0.336 4.927 1.00 96.75 85 VAL A N 1
ATOM 680 C CA . VAL A 1 85 ? -2.551 0.199 5.418 1.00 96.75 85 VAL A CA 1
ATOM 681 C C . VAL A 1 85 ? -2.650 0.139 6.943 1.00 96.75 85 VAL A C 1
ATOM 683 O O . VAL A 1 85 ? -3.559 0.749 7.506 1.00 96.75 85 VAL A O 1
ATOM 686 N N . GLU A 1 86 ? -1.699 -0.502 7.636 1.00 97.38 86 GLU A N 1
ATOM 687 C CA . GLU A 1 86 ? -1.659 -0.461 9.102 1.00 97.38 86 GLU A CA 1
ATOM 688 C C . GLU A 1 86 ? -1.373 0.967 9.588 1.00 97.38 86 GLU A C 1
ATOM 690 O O . GLU A 1 86 ? -2.030 1.457 10.509 1.00 97.38 86 GLU A O 1
ATOM 695 N N . ALA A 1 87 ? -0.417 1.659 8.960 1.00 96.44 87 ALA A N 1
ATOM 696 C CA . ALA A 1 87 ? -0.074 3.033 9.313 1.00 96.44 87 ALA A CA 1
ATOM 697 C C . ALA A 1 87 ? -1.261 3.994 9.112 1.00 96.44 87 ALA A C 1
ATOM 699 O O . ALA A 1 87 ? -1.563 4.791 10.005 1.00 96.44 87 ALA A O 1
ATOM 700 N N . MET A 1 88 ? -1.965 3.882 7.981 1.00 97.19 88 MET A N 1
ATOM 701 C CA . MET A 1 88 ? -3.155 4.680 7.668 1.00 97.19 88 MET A CA 1
ATOM 702 C C . MET A 1 88 ? -4.313 4.392 8.628 1.00 97.19 88 MET A C 1
ATOM 704 O O . MET A 1 88 ? -4.881 5.325 9.191 1.00 97.19 88 MET A O 1
ATOM 708 N N . ALA A 1 89 ? -4.630 3.119 8.880 1.00 97.62 89 ALA A N 1
ATOM 709 C CA . ALA A 1 89 ? -5.708 2.752 9.795 1.00 97.62 89 ALA A CA 1
ATOM 710 C C . ALA A 1 89 ? -5.425 3.236 11.226 1.00 97.62 89 ALA A C 1
ATOM 712 O O . ALA A 1 89 ? -6.297 3.816 11.868 1.00 97.62 89 ALA A O 1
ATOM 713 N N . ARG A 1 90 ? -4.183 3.100 11.714 1.00 97.19 90 ARG A N 1
ATOM 714 C CA . ARG A 1 90 ? -3.780 3.652 13.019 1.00 97.19 90 ARG A CA 1
ATOM 715 C C . ARG A 1 90 ? -3.904 5.170 13.082 1.00 97.19 90 ARG A C 1
ATOM 717 O O . ARG A 1 90 ? -4.239 5.689 14.141 1.00 97.19 90 ARG A O 1
ATOM 724 N N . ARG A 1 91 ? -3.602 5.880 11.990 1.00 97.06 91 ARG A N 1
ATOM 725 C CA . ARG A 1 91 ? -3.799 7.333 11.900 1.00 97.06 91 ARG A CA 1
ATOM 726 C C . ARG A 1 91 ? -5.281 7.679 12.064 1.00 97.06 91 ARG A C 1
ATOM 728 O O . ARG A 1 91 ? -5.612 8.406 12.995 1.00 97.06 91 ARG A O 1
ATOM 735 N N . ALA A 1 92 ? -6.157 7.047 11.285 1.00 97.38 92 ALA A N 1
ATOM 736 C CA . ALA A 1 92 ? -7.604 7.236 11.403 1.00 97.38 92 ALA A CA 1
ATOM 737 C C . ALA A 1 92 ? -8.133 6.924 12.819 1.00 97.38 92 ALA A C 1
ATOM 739 O O . ALA A 1 92 ? -8.923 7.686 13.371 1.00 97.38 92 ALA A O 1
ATOM 740 N N . LEU A 1 93 ? -7.656 5.844 13.451 1.00 97.44 93 LEU A N 1
ATOM 741 C CA . LEU A 1 93 ? -8.071 5.435 14.802 1.00 97.44 93 LEU A CA 1
ATOM 742 C C . LEU A 1 93 ? -7.649 6.410 15.909 1.00 97.44 93 LEU A C 1
ATOM 744 O O . LEU A 1 93 ? -8.303 6.460 16.946 1.00 97.44 93 LEU A O 1
ATOM 748 N N . ARG A 1 94 ? -6.598 7.213 15.699 1.00 97.00 94 ARG A N 1
ATOM 749 C CA . ARG A 1 94 ? -6.241 8.315 16.612 1.00 97.00 94 ARG A CA 1
ATOM 750 C C . ARG A 1 94 ? -7.109 9.562 16.428 1.00 97.00 94 ARG A C 1
ATOM 752 O O . ARG A 1 94 ? -6.966 10.508 17.191 1.00 97.00 94 ARG A O 1
ATOM 759 N N . GLY A 1 95 ? -7.998 9.563 15.436 1.00 94.69 95 GLY A N 1
ATOM 760 C CA . GLY A 1 95 ? -8.805 10.722 15.061 1.00 94.69 95 GLY A CA 1
ATOM 761 C C . GLY A 1 95 ? -8.109 11.670 14.084 1.00 94.69 95 GLY A C 1
ATOM 762 O O . GLY A 1 95 ? -8.706 12.676 13.707 1.00 94.69 95 GLY A O 1
ATOM 763 N N . ASP A 1 96 ? -6.893 11.342 13.645 1.00 96.44 96 ASP A N 1
ATOM 764 C CA . ASP A 1 96 ? -6.174 12.114 12.640 1.00 96.44 96 ASP A CA 1
ATOM 765 C C . ASP A 1 96 ? -6.825 11.908 11.265 1.00 96.44 96 ASP A C 1
ATOM 767 O O . ASP A 1 96 ? -7.172 10.787 10.881 1.00 96.44 96 ASP A O 1
ATOM 771 N N . GLN A 1 97 ? -6.905 12.980 10.484 1.00 95.88 97 GLN A N 1
ATOM 772 C CA . GLN A 1 97 ? -7.282 12.909 9.077 1.00 95.88 97 GLN A CA 1
ATOM 773 C C . GLN A 1 97 ? -6.054 12.605 8.214 1.00 95.88 97 GLN A C 1
ATOM 775 O O . GLN A 1 97 ? -4.969 13.153 8.429 1.00 95.88 97 GLN A O 1
ATOM 780 N N . LEU A 1 98 ? -6.213 11.751 7.206 1.00 96.69 98 LEU A N 1
ATOM 781 C CA . LEU A 1 98 ? -5.226 11.609 6.149 1.00 96.69 98 LEU A CA 1
ATOM 782 C C . LEU A 1 98 ? -5.171 12.914 5.335 1.00 96.69 98 LEU A C 1
ATOM 784 O O . LEU A 1 98 ? -6.221 13.516 5.051 1.00 96.69 98 LEU A O 1
ATOM 788 N N . PRO A 1 99 ? -3.957 13.360 4.958 1.00 95.56 99 PRO A N 1
ATOM 789 C CA . PRO A 1 99 ? -3.803 14.484 4.049 1.00 95.56 99 PRO A CA 1
ATOM 790 C C . PRO A 1 99 ? -4.365 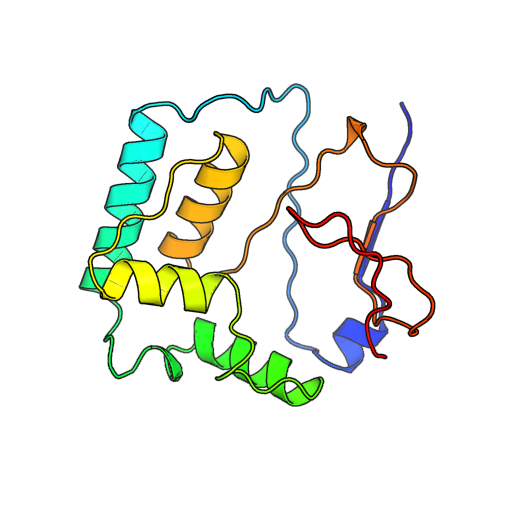14.114 2.674 1.00 95.56 99 PRO A C 1
ATOM 792 O O . PRO A 1 99 ? -4.209 12.980 2.226 1.00 95.56 99 PRO A O 1
ATOM 795 N N . SER A 1 100 ? -4.990 15.084 2.011 1.00 96.56 100 SER A N 1
ATOM 796 C CA . SER A 1 100 ? -5.312 14.969 0.590 1.00 96.56 100 SER A CA 1
ATOM 797 C C . SER A 1 100 ? -4.066 15.304 -0.225 1.00 96.56 100 SER A C 1
ATOM 799 O O . SER A 1 100 ? -3.439 16.336 0.023 1.00 96.56 100 SER A O 1
ATOM 801 N N . ILE A 1 101 ? -3.683 14.415 -1.142 1.00 95.25 101 ILE A N 1
ATOM 802 C CA . ILE A 1 101 ? -2.437 14.525 -1.916 1.00 95.25 101 ILE A CA 1
ATOM 803 C C . ILE A 1 101 ? -2.750 14.821 -3.383 1.00 95.25 101 ILE A C 1
ATOM 805 O O . ILE A 1 101 ? -2.323 15.835 -3.926 1.00 95.25 101 ILE A O 1
ATOM 809 N N . SER A 1 102 ? -3.481 13.921 -4.035 1.00 96.06 102 SER A N 1
ATOM 810 C CA . SER A 1 102 ? -3.935 14.054 -5.424 1.00 96.06 102 SER A CA 1
ATOM 811 C C . SER A 1 102 ? -5.055 13.054 -5.687 1.00 96.06 102 SER A C 1
ATOM 813 O O . SER A 1 102 ? -5.164 12.062 -4.964 1.00 96.06 102 SER A O 1
ATOM 815 N N . ALA A 1 103 ? -5.857 13.274 -6.726 1.00 96.50 103 ALA A N 1
ATOM 816 C CA . ALA A 1 103 ? -7.055 12.483 -6.984 1.00 96.50 103 ALA A CA 1
ATOM 817 C C . ALA A 1 103 ? -6.776 10.970 -7.075 1.00 96.50 103 ALA A C 1
ATOM 819 O O . ALA A 1 103 ? -7.495 10.172 -6.476 1.00 96.50 103 ALA A O 1
ATOM 820 N N . LEU A 1 104 ? -5.713 10.549 -7.770 1.00 95.88 104 LEU A N 1
ATOM 821 C CA . LEU A 1 104 ? -5.399 9.121 -7.909 1.00 95.88 104 LEU A CA 1
ATOM 822 C C . LEU A 1 104 ? -4.826 8.517 -6.620 1.00 95.88 104 LEU A C 1
ATOM 824 O O . LEU A 1 104 ? -5.154 7.380 -6.275 1.00 95.88 104 LEU A O 1
ATOM 828 N N . VAL A 1 105 ? -4.006 9.276 -5.886 1.00 95.38 105 VAL A N 1
ATOM 829 C CA . VAL A 1 105 ? -3.461 8.831 -4.592 1.00 95.38 105 VAL A CA 1
ATOM 830 C C . VAL A 1 105 ? -4.583 8.686 -3.566 1.00 95.38 105 VAL A C 1
ATOM 832 O O . VAL A 1 105 ? -4.679 7.666 -2.885 1.00 95.38 105 VAL A O 1
ATOM 835 N N . ASP A 1 106 ? -5.475 9.669 -3.497 1.00 97.12 106 ASP A N 1
ATOM 836 C CA . ASP A 1 106 ? -6.564 9.694 -2.529 1.00 97.12 106 ASP A CA 1
ATOM 837 C C . ASP A 1 106 ? -7.610 8.620 -2.841 1.00 97.12 106 ASP A C 1
ATOM 839 O O . ASP A 1 106 ? -8.103 7.973 -1.919 1.00 97.12 106 ASP A O 1
ATOM 843 N N . LEU A 1 107 ? -7.879 8.328 -4.120 1.00 96.62 107 LEU A N 1
ATOM 844 C CA . LEU A 1 107 ? -8.698 7.177 -4.512 1.00 96.62 107 LEU A CA 1
ATOM 845 C C . LEU A 1 107 ? -8.104 5.857 -3.992 1.00 96.62 107 LEU A C 1
ATOM 847 O O . LEU A 1 107 ? -8.820 5.027 -3.424 1.00 96.62 107 LEU A O 1
ATOM 851 N N . GLY A 1 108 ? -6.787 5.679 -4.127 1.00 96.69 108 GLY A N 1
ATOM 852 C CA . GLY A 1 108 ? -6.069 4.537 -3.562 1.00 96.69 108 GLY A CA 1
ATOM 853 C C . GLY A 1 108 ? -6.169 4.473 -2.034 1.00 96.69 108 GLY A C 1
ATOM 854 O O . GLY A 1 108 ? -6.424 3.400 -1.478 1.00 96.69 108 GLY A O 1
ATOM 855 N N . ASN A 1 109 ? -6.043 5.610 -1.347 1.00 97.56 109 ASN A N 1
ATOM 856 C CA . ASN A 1 109 ? -6.163 5.702 0.111 1.00 97.56 109 ASN A CA 1
ATOM 857 C C . ASN A 1 109 ? -7.582 5.363 0.596 1.00 97.56 109 ASN A C 1
ATOM 859 O O . ASN A 1 109 ? -7.735 4.609 1.560 1.00 97.56 109 ASN A O 1
ATOM 863 N N . VAL A 1 110 ? -8.620 5.843 -0.101 1.00 98.06 110 VAL A N 1
ATOM 864 C CA . VAL A 1 110 ? -10.030 5.504 0.163 1.00 98.06 110 VAL A CA 1
ATOM 865 C C . VAL A 1 110 ? -10.232 3.995 0.089 1.00 98.06 110 VAL A C 1
ATOM 867 O O . VAL A 1 110 ? -10.743 3.390 1.035 1.00 98.06 110 VAL A O 1
ATOM 870 N N . MET A 1 111 ? -9.798 3.368 -1.009 1.00 97.00 111 MET A N 1
ATOM 871 C CA . MET A 1 111 ? -9.907 1.918 -1.181 1.00 97.00 111 MET A CA 1
ATOM 872 C C . MET A 1 111 ? -9.114 1.168 -0.109 1.00 97.00 111 MET A C 1
ATOM 874 O O . MET A 1 111 ? -9.604 0.183 0.454 1.00 97.00 111 MET A O 1
ATOM 878 N N . SER A 1 112 ? -7.933 1.679 0.237 1.00 97.62 112 SER A N 1
ATOM 879 C CA . SER A 1 112 ? -7.079 1.071 1.250 1.00 97.62 112 SER A CA 1
ATOM 880 C C . SER A 1 112 ? -7.727 1.069 2.630 1.00 97.62 112 SER A C 1
ATOM 882 O O . SER A 1 112 ? -7.721 0.041 3.302 1.00 97.62 112 SER A O 1
ATOM 884 N N . LEU A 1 113 ? -8.345 2.173 3.053 1.00 97.88 113 LEU A N 1
ATOM 885 C CA . LEU A 1 113 ? -9.040 2.261 4.341 1.00 97.88 113 LEU A CA 1
ATOM 886 C C . LEU A 1 113 ? -10.343 1.449 4.357 1.00 97.88 113 LEU A C 1
ATOM 888 O O . LEU A 1 113 ? -10.608 0.714 5.314 1.00 97.88 113 LEU A O 1
ATOM 892 N N . ARG A 1 114 ? -11.140 1.515 3.284 1.00 96.44 114 ARG A N 1
ATOM 893 C CA . ARG A 1 114 ? -12.403 0.760 3.173 1.00 96.44 114 ARG A CA 1
ATOM 894 C C . ARG A 1 114 ? -12.181 -0.742 3.261 1.00 96.44 114 ARG A C 1
ATOM 896 O O . ARG A 1 114 ? -12.941 -1.444 3.928 1.00 96.44 114 A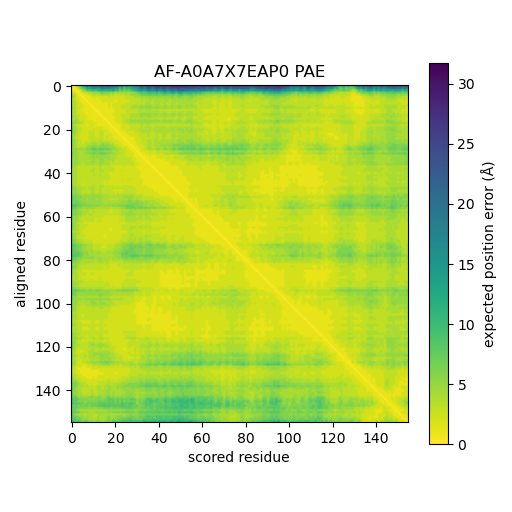RG A O 1
ATOM 903 N N . HIS A 1 115 ? -11.117 -1.236 2.639 1.00 95.69 115 HIS A N 1
ATOM 904 C CA . HIS A 1 115 ? -10.875 -2.670 2.542 1.00 95.69 115 HIS A CA 1
ATOM 905 C C . HIS A 1 115 ? -9.726 -3.168 3.414 1.00 95.69 115 HIS A C 1
ATOM 907 O O . HIS A 1 115 ? -9.578 -4.376 3.534 1.00 95.69 115 HIS A O 1
ATOM 913 N N . LEU A 1 116 ? -8.982 -2.302 4.102 1.00 96.56 116 LEU A N 1
ATOM 914 C CA . LEU A 1 116 ? -7.734 -2.660 4.792 1.00 96.56 116 LEU A CA 1
ATOM 915 C C . LEU A 1 116 ? -6.787 -3.469 3.886 1.00 96.56 116 LEU A C 1
ATOM 917 O O . LEU A 1 116 ? -6.226 -4.482 4.294 1.00 96.56 116 LEU A O 1
ATOM 921 N N . LEU A 1 117 ? -6.621 -3.006 2.647 1.00 95.12 117 LEU A N 1
ATOM 922 C CA . LEU A 1 117 ? -5.721 -3.584 1.651 1.00 95.12 117 LEU A CA 1
ATOM 923 C C . LEU A 1 117 ? -4.742 -2.507 1.169 1.00 95.12 117 LEU A C 1
ATOM 925 O O . LEU A 1 117 ? -5.179 -1.389 0.927 1.00 95.12 117 LEU A O 1
ATOM 929 N N . PRO A 1 118 ? -3.442 -2.789 1.006 1.00 95.06 118 PRO A N 1
ATOM 930 C CA . PRO A 1 118 ? -2.531 -1.832 0.393 1.00 95.06 118 PRO A CA 1
ATOM 931 C C . PRO A 1 118 ? -2.883 -1.603 -1.077 1.00 95.06 118 PRO A C 1
ATOM 933 O O . PRO A 1 118 ? -3.057 -2.559 -1.834 1.00 95.06 118 PRO A O 1
ATOM 936 N N . ALA A 1 119 ? -2.924 -0.339 -1.485 1.00 94.88 119 ALA A N 1
ATOM 937 C CA . ALA A 1 119 ? -2.999 0.068 -2.880 1.00 94.88 119 ALA A CA 1
ATOM 938 C C . ALA A 1 119 ? -1.850 1.028 -3.212 1.00 94.88 119 ALA A C 1
ATOM 940 O O . ALA A 1 119 ? -1.331 1.727 -2.342 1.00 94.88 119 ALA A O 1
ATOM 941 N N . GLY A 1 120 ? -1.464 1.051 -4.484 1.00 91.44 120 GLY A N 1
ATOM 942 C CA . GLY A 1 120 ? -0.469 1.964 -5.032 1.00 91.44 120 GLY A CA 1
ATOM 943 C C . GLY A 1 120 ? -0.754 2.218 -6.507 1.00 91.44 120 GLY A C 1
ATOM 944 O O . GLY A 1 120 ? -1.470 1.442 -7.143 1.00 91.44 120 GLY A O 1
ATOM 945 N N . ALA A 1 121 ? -0.206 3.307 -7.035 1.00 91.56 121 ALA A N 1
ATOM 946 C CA . ALA A 1 121 ? -0.358 3.706 -8.427 1.00 91.56 121 ALA A CA 1
ATOM 947 C C . ALA A 1 121 ? 1.008 4.064 -9.019 1.00 91.56 121 ALA A C 1
ATOM 949 O O . ALA A 1 121 ? 1.872 4.591 -8.318 1.00 91.56 121 ALA A O 1
ATOM 950 N N . HIS A 1 122 ? 1.178 3.789 -10.309 1.00 91.00 122 HIS A N 1
ATOM 951 C CA . HIS A 1 122 ? 2.373 4.126 -11.076 1.00 91.00 122 HIS A CA 1
ATOM 952 C C . HIS A 1 122 ? 1.952 4.915 -12.318 1.00 91.00 122 HIS A C 1
ATOM 954 O O . HIS A 1 122 ? 0.975 4.551 -12.974 1.00 91.00 122 HIS A O 1
ATOM 960 N N . ALA A 1 123 ? 2.674 5.993 -12.621 1.00 91.81 123 ALA A N 1
ATOM 961 C CA . ALA A 1 123 ? 2.484 6.769 -13.841 1.00 91.81 123 ALA A CA 1
ATOM 962 C C . ALA A 1 123 ? 3.088 5.995 -15.022 1.00 91.81 123 ALA A C 1
ATOM 964 O O . ALA A 1 123 ? 4.307 5.888 -15.140 1.00 91.81 123 ALA A O 1
ATOM 965 N N . ILE A 1 124 ? 2.225 5.389 -15.843 1.00 90.94 124 ILE A N 1
ATOM 966 C CA . ILE A 1 124 ? 2.625 4.478 -16.930 1.00 90.94 124 ILE A CA 1
ATOM 967 C C . ILE A 1 124 ? 3.415 5.222 -18.018 1.00 90.94 124 ILE A C 1
ATOM 969 O O . ILE A 1 124 ? 4.317 4.664 -18.630 1.00 90.94 124 ILE A O 1
ATOM 973 N N . ASP A 1 125 ? 3.106 6.498 -18.224 1.00 90.25 125 ASP A N 1
ATOM 974 C CA . ASP A 1 125 ? 3.765 7.416 -19.154 1.00 90.25 125 ASP A CA 1
ATOM 975 C C . ASP A 1 125 ? 5.185 7.828 -18.733 1.00 90.25 125 ASP A C 1
ATOM 977 O O . ASP A 1 125 ? 5.925 8.376 -19.548 1.00 90.25 125 ASP A O 1
ATOM 981 N N . LEU A 1 126 ? 5.580 7.537 -17.490 1.00 90.38 126 LEU A N 1
ATOM 982 C CA . LEU A 1 126 ? 6.929 7.774 -16.967 1.00 90.38 126 LEU A CA 1
ATOM 983 C C . LEU A 1 126 ? 7.759 6.487 -16.840 1.00 90.38 126 LEU A C 1
ATOM 985 O O . LEU A 1 126 ? 8.872 6.522 -16.312 1.00 90.38 126 LEU A O 1
ATOM 989 N N . LEU A 1 127 ? 7.233 5.342 -17.285 1.00 91.00 127 LEU A N 1
ATOM 990 C CA . LEU A 1 127 ? 7.949 4.074 -17.205 1.00 91.00 127 LEU A CA 1
ATOM 991 C C . LEU A 1 127 ? 9.054 3.990 -18.258 1.00 91.00 127 LEU A C 1
ATOM 993 O O . LEU A 1 127 ? 8.826 4.165 -19.455 1.00 91.00 127 LEU A O 1
ATOM 997 N N . ASN A 1 128 ? 10.244 3.607 -17.799 1.00 90.19 128 ASN A N 1
ATOM 998 C CA . ASN A 1 128 ? 11.404 3.333 -18.651 1.00 90.19 128 ASN A CA 1
ATOM 999 C C . ASN A 1 128 ? 11.592 1.829 -18.934 1.00 90.19 128 ASN A C 1
ATOM 1001 O O . ASN A 1 128 ? 12.619 1.428 -19.477 1.00 90.19 128 ASN A O 1
ATOM 1005 N N . GLY A 1 129 ? 10.626 0.991 -18.547 1.00 92.06 129 GLY A N 1
ATOM 1006 C CA . GLY A 1 129 ? 10.684 -0.460 -18.687 1.00 92.06 129 GLY A CA 1
ATOM 1007 C C . GLY A 1 129 ? 9.474 -1.153 -18.067 1.00 92.06 129 GLY A C 1
ATOM 1008 O O . GLY A 1 129 ? 8.550 -0.500 -17.579 1.00 92.06 129 GLY A O 1
ATOM 1009 N N . ASP A 1 130 ? 9.495 -2.481 -18.109 1.00 94.00 130 ASP A N 1
ATOM 1010 C CA . ASP A 1 130 ? 8.470 -3.330 -17.506 1.00 94.00 130 ASP A CA 1
ATOM 1011 C C . ASP A 1 130 ? 8.439 -3.194 -15.978 1.00 94.00 130 ASP A C 1
ATOM 1013 O O . ASP A 1 130 ? 9.426 -2.816 -15.342 1.00 94.00 130 ASP A O 1
ATOM 1017 N N . ILE A 1 131 ? 7.294 -3.522 -15.377 1.00 94.38 131 ILE A N 1
ATOM 1018 C CA . ILE A 1 131 ? 7.134 -3.547 -13.923 1.00 94.38 131 ILE A CA 1
ATOM 1019 C C . ILE A 1 131 ? 7.146 -4.995 -13.454 1.00 94.38 131 ILE A C 1
ATOM 1021 O O . ILE A 1 131 ? 6.276 -5.780 -13.823 1.00 94.38 131 ILE A O 1
ATOM 1025 N N . GLU A 1 132 ? 8.063 -5.317 -12.550 1.00 95.56 132 GLU A N 1
ATOM 1026 C CA . GLU A 1 132 ? 8.116 -6.622 -11.903 1.00 95.56 132 GLU A CA 1
ATOM 1027 C C . GLU A 1 132 ? 8.170 -6.478 -10.381 1.00 95.56 132 GLU A C 1
ATOM 1029 O O . GLU A 1 132 ? 8.986 -5.732 -9.840 1.00 95.56 132 GLU A O 1
ATOM 1034 N N . LEU A 1 133 ? 7.317 -7.224 -9.673 1.00 95.31 133 LEU A N 1
ATOM 1035 C CA . LEU A 1 133 ? 7.499 -7.450 -8.241 1.00 95.31 133 LEU A CA 1
ATOM 1036 C C . LEU A 1 133 ? 8.435 -8.643 -8.031 1.00 95.31 133 LEU A C 1
ATOM 1038 O O . LEU A 1 133 ? 8.058 -9.782 -8.304 1.00 95.31 133 LEU A O 1
ATOM 1042 N N . ARG A 1 134 ? 9.626 -8.383 -7.495 1.00 95.06 134 ARG A N 1
ATOM 1043 C CA . ARG A 1 134 ? 10.653 -9.387 -7.188 1.00 95.06 134 ARG A CA 1
ATOM 1044 C C . ARG A 1 134 ? 11.384 -9.049 -5.890 1.00 95.06 134 ARG A C 1
ATOM 1046 O O . ARG A 1 134 ? 11.228 -7.949 -5.362 1.00 95.06 134 ARG A O 1
ATOM 1053 N N . LEU A 1 135 ? 12.164 -10.000 -5.376 1.00 93.31 135 LEU A N 1
ATOM 1054 C CA . LEU A 1 135 ? 13.096 -9.737 -4.279 1.00 93.31 135 LEU A CA 1
ATOM 1055 C C . LEU A 1 135 ? 14.210 -8.797 -4.763 1.00 93.31 135 LEU A C 1
ATOM 1057 O O . LEU A 1 135 ? 14.610 -8.862 -5.932 1.00 93.31 135 LEU A O 1
ATOM 1061 N N . ALA A 1 136 ? 14.671 -7.923 -3.870 1.00 93.81 136 ALA A N 1
ATOM 1062 C CA . ALA A 1 136 ? 15.829 -7.077 -4.125 1.00 93.81 136 ALA A CA 1
ATOM 1063 C C . ALA A 1 136 ? 17.102 -7.929 -4.126 1.00 93.81 136 ALA A C 1
ATOM 1065 O O . ALA A 1 136 ? 17.177 -8.944 -3.432 1.00 93.81 136 ALA A O 1
ATOM 1066 N N . THR A 1 137 ? 18.096 -7.535 -4.913 1.00 94.12 137 THR A N 1
ATOM 1067 C CA . THR A 1 137 ? 19.404 -8.198 -4.937 1.00 94.12 137 THR A CA 1
ATOM 1068 C C . THR A 1 137 ? 20.452 -7.452 -4.127 1.00 94.12 137 THR A C 1
ATOM 1070 O O . THR A 1 137 ? 21.518 -8.015 -3.898 1.00 94.12 137 THR A O 1
ATOM 1073 N N . GLY A 1 138 ? 20.187 -6.208 -3.714 1.00 95.19 138 GLY A N 1
ATOM 1074 C CA . GLY A 1 138 ? 21.191 -5.351 -3.073 1.00 95.19 138 GLY A CA 1
ATOM 1075 C C . GLY A 1 138 ? 21.927 -4.425 -4.028 1.00 95.19 138 GLY A C 1
ATOM 1076 O O . GLY A 1 138 ? 22.698 -3.589 -3.579 1.00 95.19 138 GLY A O 1
ATOM 1077 N N . GLU A 1 139 ? 21.684 -4.560 -5.328 1.00 95.50 139 GLU A N 1
ATOM 1078 C CA . GLU A 1 139 ? 22.402 -3.820 -6.373 1.00 95.50 139 GLU A CA 1
ATOM 1079 C C . GLU A 1 139 ? 21.495 -2.776 -7.038 1.00 95.50 139 GLU A C 1
ATOM 1081 O O . GLU A 1 139 ? 21.929 -2.030 -7.911 1.00 95.50 139 GLU A O 1
ATOM 1086 N N . GLU A 1 140 ? 20.212 -2.738 -6.669 1.00 94.88 140 GLU A N 1
ATOM 1087 C CA . GLU A 1 140 ? 19.264 -1.775 -7.207 1.00 94.88 140 GLU A CA 1
ATOM 1088 C C . GLU A 1 140 ? 19.526 -0.370 -6.678 1.00 94.88 140 GLU A C 1
ATOM 1090 O O . GLU A 1 140 ? 19.699 -0.170 -5.478 1.00 94.88 140 GLU A O 1
ATOM 1095 N N . ASP A 1 141 ? 19.446 0.607 -7.574 1.00 94.88 141 ASP A N 1
ATOM 1096 C CA . ASP A 1 141 ? 19.335 2.014 -7.213 1.00 94.88 141 ASP A CA 1
ATOM 1097 C C . ASP A 1 141 ? 17.901 2.315 -6.759 1.00 94.88 141 ASP A C 1
ATOM 1099 O O . ASP A 1 141 ? 16.942 2.147 -7.521 1.00 94.88 141 ASP A O 1
ATOM 1103 N N . PHE A 1 142 ? 17.739 2.788 -5.525 1.00 93.69 142 PHE A N 1
ATOM 1104 C CA . PHE A 1 142 ? 16.451 3.198 -4.981 1.00 93.69 142 PHE A CA 1
ATOM 1105 C C . PHE A 1 142 ? 16.535 4.594 -4.365 1.00 93.69 142 PHE A C 1
ATOM 1107 O O . PHE A 1 142 ? 17.344 4.852 -3.483 1.00 93.69 142 PHE A O 1
ATOM 1114 N N . VAL A 1 143 ? 15.651 5.491 -4.802 1.00 94.00 143 VAL A N 1
ATOM 1115 C CA . VAL A 1 143 ? 15.461 6.804 -4.175 1.00 94.00 143 VAL A CA 1
ATOM 1116 C C . VAL A 1 143 ? 14.057 6.841 -3.594 1.00 94.00 143 VAL A C 1
ATOM 1118 O O . VAL A 1 143 ? 13.061 6.752 -4.321 1.00 94.00 143 VAL A O 1
ATOM 1121 N N . ALA A 1 144 ? 13.969 6.936 -2.269 1.00 88.50 144 ALA A N 1
ATOM 1122 C CA . ALA A 1 144 ? 12.691 6.964 -1.576 1.00 88.50 144 ALA A CA 1
ATOM 1123 C C . ALA A 1 144 ? 11.870 8.208 -1.955 1.00 88.50 144 ALA A C 1
ATOM 1125 O O . ALA A 1 144 ? 12.400 9.284 -2.235 1.00 88.50 144 ALA A O 1
ATOM 1126 N N . PHE A 1 145 ? 10.543 8.081 -1.921 1.00 83.19 145 PHE A N 1
ATOM 1127 C CA . PHE A 1 145 ? 9.653 9.200 -2.222 1.00 83.19 145 PHE A CA 1
ATOM 1128 C C . PHE A 1 145 ? 9.889 10.374 -1.258 1.00 83.19 145 PHE A C 1
ATOM 1130 O O . PHE A 1 145 ? 9.742 10.224 -0.044 1.00 83.19 145 PHE A O 1
ATOM 1137 N N . GLY A 1 146 ? 10.214 11.547 -1.80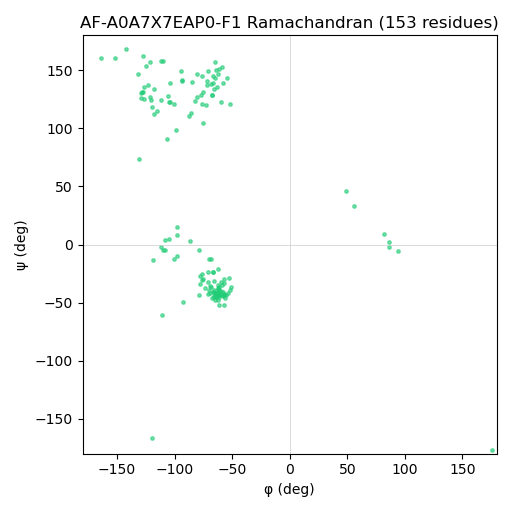7 1.00 86.50 146 GLY A N 1
ATOM 1138 C CA . GLY A 1 146 ? 10.546 12.745 -1.027 1.00 86.50 146 GLY A CA 1
ATOM 1139 C C . GLY A 1 146 ? 11.993 12.800 -0.525 1.00 86.50 146 GLY A C 1
ATOM 1140 O O . GLY A 1 146 ? 12.307 13.685 0.266 1.00 86.50 146 GLY A O 1
ATOM 1141 N N . SER A 1 147 ? 12.850 11.881 -0.974 1.00 92.62 147 SER A N 1
ATOM 1142 C CA . SER A 1 147 ? 14.293 11.882 -0.730 1.00 92.62 147 SER A CA 1
ATOM 1143 C C . SER A 1 147 ? 15.066 12.191 -2.017 1.00 92.62 147 SER A C 1
ATOM 1145 O O . SER A 1 147 ? 14.558 11.996 -3.120 1.00 92.62 147 SER A O 1
ATOM 1147 N N . GLU A 1 148 ? 16.303 12.657 -1.861 1.00 94.38 148 GLU A N 1
ATOM 1148 C CA . GLU A 1 148 ? 17.323 12.724 -2.923 1.00 94.38 148 GLU A CA 1
ATOM 1149 C C . GLU A 1 148 ? 18.472 11.732 -2.661 1.00 94.38 148 GLU A C 1
ATOM 1151 O O . GLU A 1 148 ? 19.405 11.627 -3.455 1.00 94.38 148 GLU A O 1
ATOM 1156 N N . GLU A 1 149 ? 18.420 11.012 -1.536 1.00 95.94 149 GLU A N 1
ATOM 1157 C CA . GLU A 1 149 ? 19.434 10.041 -1.140 1.00 95.94 149 GLU A CA 1
ATOM 1158 C C . GLU A 1 149 ? 19.273 8.746 -1.940 1.00 95.94 149 GLU A C 1
ATOM 1160 O O . GLU A 1 149 ? 18.177 8.184 -2.027 1.00 95.94 149 GLU A O 1
ATOM 1165 N N . LEU A 1 150 ? 20.380 8.299 -2.536 1.00 95.56 150 LEU A N 1
ATOM 1166 C CA . LEU A 1 150 ? 20.467 7.013 -3.211 1.00 95.56 150 LEU A CA 1
ATOM 1167 C C . LEU A 1 150 ? 20.725 5.919 -2.176 1.00 95.56 150 LEU A C 1
ATOM 1169 O O . LEU A 1 150 ? 21.718 5.957 -1.450 1.00 95.56 150 LEU A O 1
ATOM 1173 N N . GLU A 1 151 ? 19.847 4.928 -2.159 1.00 95.25 151 GLU A N 1
ATOM 1174 C CA . GLU A 1 151 ? 19.919 3.760 -1.297 1.00 95.25 151 GLU A CA 1
ATOM 1175 C C . GLU A 1 151 ? 19.967 2.478 -2.135 1.00 95.25 151 GLU A C 1
ATOM 1177 O O . GLU A 1 151 ? 19.476 2.431 -3.265 1.00 95.25 151 GLU A O 1
ATOM 1182 N N . HIS A 1 152 ? 20.500 1.415 -1.533 1.00 94.94 152 HIS A N 1
ATOM 1183 C CA . HIS A 1 152 ? 20.476 0.064 -2.083 1.00 94.94 152 HIS A CA 1
ATOM 1184 C C . HIS A 1 152 ? 19.682 -0.851 -1.139 1.00 94.94 152 HIS A C 1
ATOM 1186 O O . HIS A 1 152 ? 20.119 -1.076 -0.003 1.00 94.94 152 HIS A O 1
ATOM 1192 N N . PRO A 1 153 ? 18.499 -1.350 -1.546 1.00 90.50 153 PRO A N 1
ATOM 1193 C CA . PRO A 1 153 ? 17.666 -2.188 -0.688 1.00 90.50 153 PRO A CA 1
ATOM 1194 C C . PRO A 1 153 ? 18.370 -3.498 -0.333 1.00 90.50 153 PRO A C 1
ATOM 1196 O O . PRO A 1 153 ? 18.916 -4.154 -1.207 1.00 90.50 153 PRO A O 1
ATOM 1199 N N . LEU A 1 154 ? 18.321 -3.917 0.932 1.00 88.00 154 LEU A N 1
ATOM 1200 C CA . LEU A 1 154 ? 18.905 -5.199 1.341 1.00 88.00 154 LEU A CA 1
ATOM 1201 C C . LEU A 1 154 ? 18.212 -6.391 0.635 1.00 88.00 154 LEU A C 1
ATOM 1203 O O . LEU A 1 154 ? 16.996 -6.317 0.425 1.00 88.00 154 LEU A O 1
ATOM 1207 N N . PRO A 1 155 ? 18.947 -7.480 0.328 1.00 86.56 155 PRO A N 1
ATOM 1208 C CA . PRO A 1 155 ? 18.369 -8.725 -0.194 1.00 86.56 155 PRO A CA 1
ATOM 1209 C C . PRO A 1 155 ? 17.356 -9.405 0.744 1.00 86.56 155 PRO A C 1
ATOM 1211 O O . PRO A 1 155 ? 17.564 -9.363 1.982 1.00 86.56 155 PRO A O 1
#

Nearest PDB structures (foldseek):
  2kx9-assembly1_A  TM=2.397E-01  e=5.380E+00  Escherichia coli K-12